Protein AF-A0A4R6WT11-F1 (afdb_monomer)

Radius of gyration: 12.57 Å; Cα contacts (8 Å, |Δi|>4): 34; chains: 1; bounding box: 27×36×18 Å

Solvent-accessible surface area (backbone atoms only — not comparable to full-atom values): 3808 Å² total; per-residue (Å²): 133,89,80,76,81,74,69,96,56,56,67,66,59,53,53,53,50,41,49,35,43,76,70,66,75,36,54,76,67,57,42,21,62,76,69,70,45,89,48,68,70,57,57,53,50,50,47,53,52,50,56,52,54,57,52,56,59,68,78,76,111

Organism: NCBI:txid1437280

Sequence (61 aa):
MSGKYYGRFSKIVRDSAIDDILAGRLLVEEVMDKYRIRSKATVVSWVQRHRKKSKQNIYNQ

Foldseek 3Di:
DDPDDPPPDDPVLLVVLLCCVVVVVDDLVRSCVVSVPPDSVVNVVSNVVVVVVVVVVVVVD

Secondary structure (DSSP, 8-state):
-------SS-HHHHHHHHHHHHTTSS-HHHHHHHTT---HHHHHHHHHHHHHHHHHHHS--

Nearest PDB structures (foldseek):
  2r5z-assembly1_A  TM=6.988E-01  e=1.683E+00  Drosophila melanogaster
  8btg-assembly1_E  TM=6.250E-01  e=4.403E+00  Bacillus subtilis
  2jws-assembly1_A  TM=3.589E-01  e=2.473E+00  synthetic construct
  1j1v-assembly1_A  TM=5.308E-01  e=6.468E+00  Escherichia coli

InterPro domains:
  IPR010921 Trp repressor/replication initiator [SSF48295] (8-53)

pLDDT: mean 82.9, std 18.22, range [34.12, 97.06]

Structure (mmCIF, N/CA/C/O backbone):
data_AF-A0A4R6WT11-F1
#
_entry.id   AF-A0A4R6WT11-F1
#
loop_
_atom_site.group_PDB
_atom_site.id
_atom_site.type_symbol
_atom_site.label_atom_id
_atom_site.label_alt_id
_atom_site.label_comp_id
_atom_site.label_asym_id
_atom_site.label_entity_id
_atom_site.label_seq_id
_atom_site.pdbx_PDB_ins_code
_atom_site.Cartn_x
_atom_site.Cartn_y
_atom_site.Ca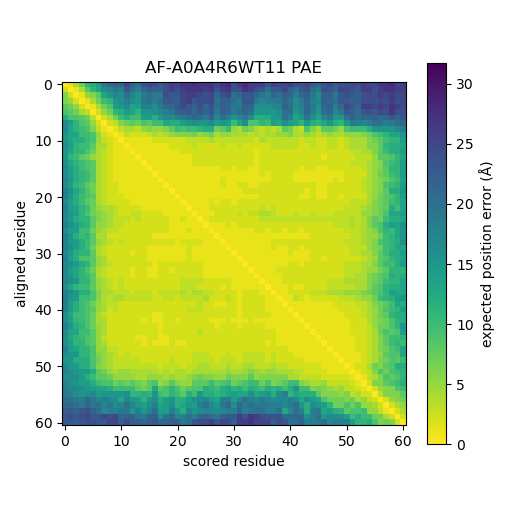rtn_z
_atom_site.occupancy
_atom_site.B_iso_or_equiv
_atom_site.auth_seq_id
_atom_site.auth_comp_id
_atom_site.auth_asym_id
_atom_site.auth_atom_id
_atom_site.pdbx_PDB_model_num
ATOM 1 N N . MET A 1 1 ? 19.390 21.803 3.616 1.00 34.12 1 MET A N 1
ATOM 2 C CA . MET A 1 1 ? 18.288 21.293 2.765 1.00 34.12 1 MET A CA 1
ATOM 3 C C . MET A 1 1 ? 18.163 19.789 2.989 1.00 34.12 1 MET A C 1
ATOM 5 O O . MET A 1 1 ? 19.132 19.075 2.784 1.00 34.12 1 MET A O 1
ATOM 9 N N . SER A 1 2 ? 17.033 19.313 3.523 1.00 40.81 2 SER A N 1
ATOM 10 C CA . SER A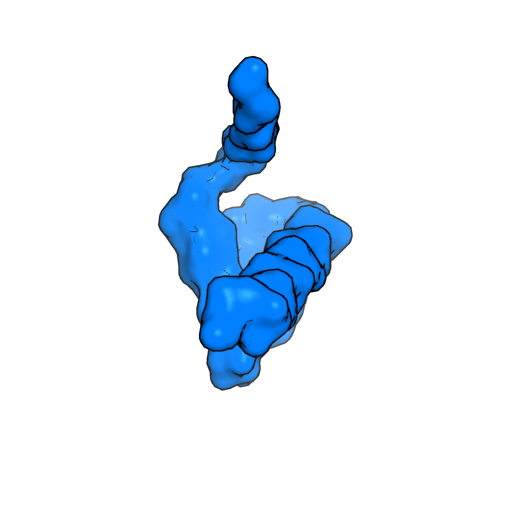 1 2 ? 16.848 17.912 3.944 1.00 40.81 2 SER A CA 1
ATOM 11 C C . SER A 1 2 ? 16.763 16.972 2.731 1.00 40.81 2 SER A C 1
ATOM 13 O O . SER A 1 2 ? 15.717 16.863 2.089 1.00 40.81 2 SER A O 1
ATOM 15 N N . GLY A 1 3 ? 17.871 16.301 2.408 1.00 41.41 3 GLY A N 1
ATOM 16 C CA . GLY A 1 3 ? 17.925 15.226 1.418 1.00 41.41 3 GLY A CA 1
ATOM 17 C C . GLY A 1 3 ? 17.159 14.005 1.923 1.00 41.41 3 GLY A C 1
ATOM 18 O O . GLY A 1 3 ? 17.678 13.199 2.690 1.00 41.41 3 GLY A O 1
ATOM 19 N N . LYS A 1 4 ? 15.887 13.878 1.538 1.00 52.00 4 LYS A N 1
ATOM 20 C CA . LYS A 1 4 ? 15.062 12.720 1.898 1.00 52.00 4 LYS A CA 1
ATOM 21 C C . LYS A 1 4 ? 15.557 11.495 1.132 1.00 52.00 4 LYS A C 1
ATOM 23 O O . LYS A 1 4 ? 15.375 11.412 -0.075 1.00 52.00 4 LYS A O 1
ATOM 28 N N . TYR A 1 5 ? 16.145 10.542 1.849 1.00 48.53 5 TYR A N 1
ATOM 29 C CA . TYR A 1 5 ? 16.576 9.241 1.342 1.00 48.53 5 TYR A CA 1
ATOM 30 C C . TYR A 1 5 ?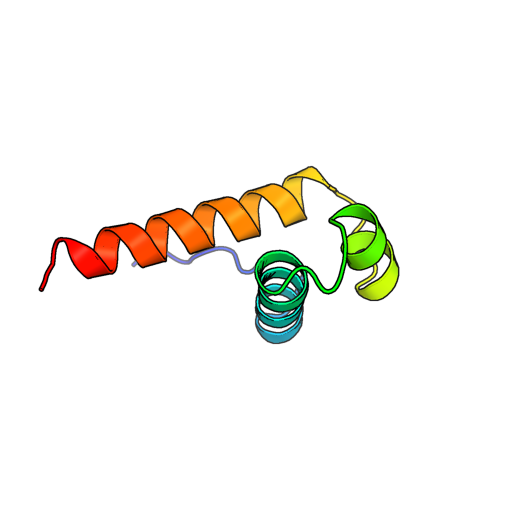 15.461 8.542 0.542 1.00 48.53 5 TYR A C 1
ATOM 32 O O . TYR A 1 5 ? 14.548 7.932 1.109 1.00 48.53 5 TYR A O 1
ATOM 40 N N . TYR A 1 6 ? 15.532 8.589 -0.790 1.00 51.56 6 TYR A N 1
ATOM 41 C CA . TYR A 1 6 ? 14.755 7.714 -1.669 1.00 51.56 6 TYR A CA 1
ATOM 42 C C . TYR A 1 6 ? 15.442 6.344 -1.698 1.00 51.56 6 TYR A C 1
ATOM 44 O O . TYR A 1 6 ? 16.033 5.937 -2.690 1.00 51.56 6 TYR A O 1
ATOM 52 N N . GLY A 1 7 ? 15.442 5.657 -0.554 1.00 57.09 7 GLY A N 1
ATOM 53 C CA . GLY A 1 7 ? 16.047 4.337 -0.432 1.00 57.09 7 GLY A CA 1
ATOM 54 C C . GLY A 1 7 ? 15.370 3.330 -1.364 1.00 57.09 7 GLY A C 1
ATOM 55 O O . GLY A 1 7 ? 14.164 3.119 -1.252 1.00 57.09 7 GLY A O 1
ATOM 56 N N . ARG A 1 8 ? 16.174 2.728 -2.250 1.00 68.00 8 ARG A N 1
ATOM 57 C CA . ARG A 1 8 ? 16.005 1.485 -3.040 1.00 68.00 8 ARG A CA 1
ATOM 58 C C . ARG A 1 8 ? 14.766 1.322 -3.947 1.00 68.00 8 ARG A C 1
ATOM 60 O O . ARG A 1 8 ? 14.854 0.566 -4.904 1.00 68.00 8 ARG A O 1
ATOM 67 N N . PHE A 1 9 ? 13.657 2.024 -3.715 1.00 75.81 9 PHE A N 1
ATOM 68 C CA . PHE A 1 9 ? 12.423 1.930 -4.504 1.00 75.81 9 PHE A CA 1
ATOM 69 C C . PHE A 1 9 ? 12.096 3.253 -5.193 1.00 75.81 9 PHE A C 1
ATOM 71 O O . PHE A 1 9 ? 12.152 4.318 -4.564 1.00 75.81 9 PHE A O 1
ATOM 78 N N . SER A 1 10 ? 11.712 3.170 -6.470 1.00 86.19 10 SER A N 1
ATOM 79 C CA . SER A 1 10 ? 11.291 4.336 -7.242 1.00 86.19 10 SER A CA 1
ATOM 80 C C . SER A 1 10 ? 10.050 4.981 -6.620 1.00 86.19 10 SER A C 1
ATOM 82 O O . SER A 1 10 ? 9.236 4.329 -5.958 1.00 86.19 10 SER A O 1
ATOM 84 N N . LYS A 1 11 ? 9.902 6.289 -6.840 1.00 87.94 11 LYS A N 1
ATOM 85 C CA . LYS A 1 11 ? 8.721 7.034 -6.396 1.00 87.94 11 LYS A CA 1
ATOM 86 C C . LYS A 1 11 ? 7.431 6.418 -6.959 1.00 87.94 11 LYS A C 1
ATOM 88 O O . LYS A 1 11 ? 6.486 6.235 -6.210 1.00 87.94 11 LYS A O 1
ATOM 93 N N . ILE A 1 12 ? 7.446 6.014 -8.230 1.00 90.38 12 ILE A N 1
ATOM 94 C CA . ILE A 1 12 ? 6.297 5.408 -8.920 1.00 90.38 12 ILE A CA 1
ATOM 95 C C . ILE A 1 12 ? 5.837 4.124 -8.221 1.00 90.38 12 ILE A C 1
ATOM 97 O O . ILE A 1 12 ? 4.649 3.967 -7.958 1.00 90.38 12 ILE A O 1
ATOM 101 N N . VAL A 1 13 ? 6.770 3.228 -7.874 1.00 92.00 13 VAL A N 1
ATOM 102 C CA . VAL A 1 13 ? 6.445 1.970 -7.179 1.00 92.00 13 VAL A CA 1
ATOM 103 C C . VAL A 1 13 ? 5.826 2.252 -5.815 1.00 92.00 13 VAL A C 1
ATOM 105 O O . VAL A 1 13 ? 4.834 1.635 -5.441 1.00 92.00 13 VAL A O 1
ATOM 108 N N . ARG A 1 14 ? 6.394 3.209 -5.079 1.00 93.25 14 ARG A N 1
ATOM 109 C CA . ARG A 1 14 ? 5.883 3.607 -3.768 1.00 93.25 14 ARG A CA 1
ATOM 110 C C . ARG A 1 14 ? 4.470 4.173 -3.853 1.00 93.25 14 ARG A C 1
ATOM 112 O O . ARG A 1 14 ? 3.623 3.754 -3.074 1.00 93.25 14 ARG A O 1
ATOM 119 N N . ASP A 1 15 ? 4.248 5.117 -4.759 1.00 94.31 15 ASP A N 1
ATOM 120 C CA . ASP A 1 15 ? 2.963 5.801 -4.899 1.00 94.31 15 ASP A CA 1
ATOM 121 C C . ASP A 1 15 ? 1.886 4.794 -5.349 1.00 94.31 15 ASP A C 1
ATOM 123 O O . ASP A 1 15 ? 0.849 4.685 -4.703 1.00 94.31 15 ASP A O 1
ATOM 127 N N . SER A 1 16 ? 2.199 3.925 -6.320 1.00 95.75 16 SER A N 1
ATOM 128 C CA . SER A 1 16 ? 1.286 2.859 -6.777 1.00 95.75 16 SER A CA 1
ATOM 129 C C . SER A 1 16 ? 0.941 1.854 -5.669 1.00 95.75 16 SER A C 1
ATOM 131 O O . SER A 1 16 ? -0.212 1.450 -5.525 1.00 95.75 16 SER A O 1
ATOM 133 N N . ALA A 1 17 ? 1.926 1.463 -4.852 1.00 95.44 17 ALA A N 1
ATOM 134 C CA . ALA A 1 17 ? 1.718 0.570 -3.714 1.00 95.44 17 ALA A CA 1
ATOM 135 C C . ALA A 1 17 ? 0.827 1.198 -2.629 1.00 95.44 17 ALA A C 1
ATOM 137 O O . ALA A 1 17 ? -0.000 0.508 -2.037 1.00 95.44 17 ALA A O 1
ATOM 138 N N . ILE A 1 18 ? 0.987 2.498 -2.358 1.00 95.44 18 ILE A N 1
ATOM 139 C CA . ILE A 1 18 ? 0.121 3.222 -1.418 1.00 95.44 18 ILE A CA 1
ATOM 140 C C . ILE A 1 18 ? -1.310 3.276 -1.961 1.00 95.44 18 ILE A C 1
ATOM 142 O O . ILE A 1 18 ? -2.241 2.984 -1.209 1.00 95.44 18 ILE A O 1
ATOM 146 N N . ASP A 1 19 ? -1.481 3.615 -3.239 1.00 96.44 19 ASP A N 1
ATOM 147 C CA . ASP A 1 19 ? -2.796 3.742 -3.872 1.00 96.44 19 ASP A CA 1
ATOM 148 C C . ASP A 1 19 ? -3.562 2.417 -3.872 1.00 96.44 19 ASP A C 1
ATOM 150 O O . ASP A 1 19 ? -4.738 2.393 -3.516 1.00 96.44 19 ASP A O 1
ATOM 154 N N . ASP A 1 20 ? -2.897 1.301 -4.190 1.00 96.88 20 ASP A N 1
ATOM 155 C CA . ASP A 1 20 ? -3.512 -0.032 -4.153 1.00 96.88 20 ASP A CA 1
ATOM 156 C C . ASP A 1 20 ? -4.045 -0.396 -2.754 1.00 96.88 20 ASP A C 1
ATOM 158 O O . ASP A 1 20 ? -5.128 -0.975 -2.643 1.00 96.88 20 ASP A O 1
ATOM 162 N N . ILE A 1 21 ? -3.335 -0.003 -1.689 1.00 96.44 21 ILE A N 1
ATOM 163 C CA . ILE A 1 21 ? -3.760 -0.242 -0.299 1.00 96.44 21 ILE A CA 1
ATOM 164 C C . ILE A 1 21 ? -4.904 0.690 0.094 1.00 96.44 21 ILE A C 1
ATOM 166 O O . ILE A 1 21 ? -5.876 0.257 0.711 1.00 96.44 21 ILE A O 1
ATOM 170 N N . LEU A 1 22 ? -4.795 1.985 -0.215 1.00 94.25 22 LEU A N 1
ATOM 171 C CA . LEU A 1 22 ? -5.803 2.973 0.180 1.00 94.25 22 LEU A CA 1
ATOM 172 C C . LEU A 1 22 ? -7.122 2.796 -0.574 1.00 94.25 22 LEU A C 1
ATOM 174 O O . LEU A 1 22 ? -8.174 3.060 0.001 1.00 94.25 22 LEU A O 1
ATOM 178 N N . ALA A 1 23 ? -7.067 2.316 -1.815 1.00 95.19 23 ALA A N 1
ATOM 179 C CA . ALA A 1 23 ? -8.240 1.945 -2.599 1.00 95.19 23 ALA A CA 1
ATOM 180 C C . ALA A 1 23 ? -8.852 0.596 -2.175 1.00 95.19 23 ALA A C 1
ATOM 182 O O . ALA A 1 23 ? -9.881 0.208 -2.720 1.00 95.19 23 ALA A O 1
ATOM 183 N N . GLY A 1 24 ? -8.222 -0.137 -1.247 1.00 95.19 24 GLY A N 1
ATOM 184 C CA . GLY A 1 24 ? -8.671 -1.466 -0.824 1.00 95.19 24 GLY A CA 1
ATOM 185 C C . GLY A 1 24 ? -8.546 -2.537 -1.911 1.00 95.19 24 GLY A C 1
ATOM 186 O O . GLY A 1 24 ? -9.197 -3.571 -1.809 1.00 95.19 24 GLY A O 1
ATOM 187 N N . ARG A 1 25 ? -7.734 -2.297 -2.953 1.00 96.88 25 ARG A N 1
ATOM 188 C CA . ARG A 1 25 ? -7.528 -3.244 -4.063 1.00 96.88 25 ARG A CA 1
ATOM 189 C C . ARG A 1 25 ? -6.642 -4.414 -3.665 1.00 96.88 25 ARG A C 1
ATOM 191 O O . ARG A 1 25 ? -6.825 -5.499 -4.196 1.00 96.88 25 ARG A O 1
ATOM 198 N N . LEU A 1 26 ? -5.660 -4.163 -2.798 1.00 97.06 26 LEU A N 1
ATOM 199 C CA . LEU A 1 26 ? -4.693 -5.155 -2.339 1.00 97.06 26 LEU A CA 1
ATOM 200 C C . LEU A 1 26 ? -4.404 -4.980 -0.847 1.00 97.06 26 LEU A C 1
ATOM 202 O O . LEU A 1 26 ? -4.289 -3.860 -0.338 1.00 97.06 26 LEU A O 1
ATOM 206 N N . LEU A 1 27 ? -4.214 -6.100 -0.160 1.00 96.44 27 LEU A N 1
ATOM 207 C CA . LEU A 1 27 ? -3.658 -6.158 1.182 1.00 96.44 27 LEU A CA 1
ATOM 208 C C . LEU A 1 27 ? -2.156 -5.858 1.156 1.00 96.44 27 LEU A C 1
ATOM 210 O O . LEU A 1 27 ? -1.476 -5.942 0.135 1.00 96.44 27 LEU A O 1
ATOM 214 N N . VAL A 1 28 ? -1.606 -5.531 2.327 1.00 94.75 28 VAL A N 1
ATOM 215 C CA . VAL A 1 28 ? -0.180 -5.191 2.470 1.00 94.75 28 VAL A CA 1
ATOM 216 C C . VAL A 1 28 ? 0.730 -6.314 1.958 1.00 94.75 28 VAL A C 1
ATOM 218 O O . VAL A 1 28 ? 1.755 -6.026 1.350 1.00 94.75 28 VAL A O 1
ATOM 221 N N . GLU A 1 29 ? 0.360 -7.572 2.192 1.00 95.88 29 GLU A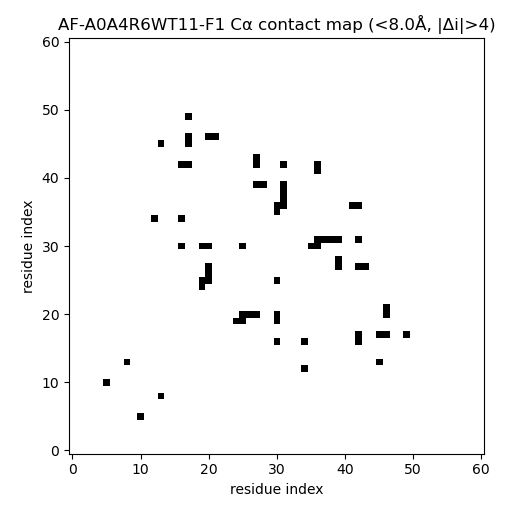 N 1
ATOM 222 C CA . GLU A 1 29 ? 1.135 -8.749 1.774 1.00 95.88 29 GLU A CA 1
ATOM 223 C C . GLU A 1 29 ? 1.071 -8.953 0.254 1.00 95.88 29 GLU A C 1
ATOM 225 O O . GLU A 1 29 ? 2.103 -9.121 -0.386 1.00 95.88 29 GLU A O 1
ATOM 230 N N . GLU A 1 30 ? -0.098 -8.770 -0.357 1.00 95.75 30 GLU A N 1
ATOM 231 C CA . GLU A 1 30 ? -0.257 -8.847 -1.815 1.00 95.75 30 GLU A CA 1
ATOM 232 C C . GLU A 1 30 ? 0.508 -7.725 -2.536 1.00 95.75 30 GLU A C 1
ATOM 234 O O . GLU A 1 30 ? 1.090 -7.925 -3.604 1.00 95.75 30 GLU A O 1
ATOM 239 N N . VAL A 1 31 ? 0.570 -6.533 -1.935 1.00 96.50 31 VAL A N 1
ATOM 240 C CA . VAL A 1 31 ? 1.418 -5.431 -2.415 1.00 96.50 31 VAL A CA 1
ATOM 241 C C . VAL A 1 31 ? 2.899 -5.774 -2.289 1.00 96.50 31 VAL A C 1
ATOM 243 O O . VAL A 1 31 ? 3.684 -5.453 -3.185 1.00 96.50 31 VAL A O 1
ATOM 246 N N . MET A 1 32 ? 3.305 -6.424 -1.199 1.00 95.12 32 MET A N 1
ATOM 247 C CA . MET A 1 32 ? 4.687 -6.870 -1.042 1.00 95.12 32 MET A CA 1
ATOM 248 C C . MET A 1 32 ? 5.090 -7.835 -2.153 1.00 95.12 32 MET A C 1
ATOM 250 O O . MET A 1 32 ? 6.144 -7.634 -2.762 1.00 95.12 32 MET A O 1
ATOM 254 N N . ASP A 1 33 ? 4.235 -8.800 -2.473 1.00 96.06 33 ASP A N 1
ATOM 255 C CA . ASP A 1 33 ? 4.493 -9.773 -3.530 1.00 96.06 33 ASP A CA 1
ATOM 256 C C . ASP A 1 33 ? 4.504 -9.111 -4.914 1.00 96.06 33 ASP A C 1
ATOM 258 O O . ASP A 1 33 ? 5.489 -9.226 -5.653 1.00 96.06 33 ASP A O 1
ATOM 262 N N . LYS A 1 34 ? 3.473 -8.317 -5.238 1.00 94.56 34 LYS A N 1
ATOM 263 C CA . LYS A 1 34 ? 3.330 -7.621 -6.531 1.00 94.56 34 LYS A CA 1
ATOM 264 C C . LYS A 1 34 ? 4.514 -6.708 -6.849 1.00 94.56 34 LYS A C 1
ATOM 266 O O . LYS A 1 34 ? 5.006 -6.699 -7.977 1.00 94.56 34 LYS A O 1
ATOM 271 N N . TYR A 1 35 ? 4.987 -5.942 -5.866 1.00 93.19 35 TYR A N 1
ATOM 272 C CA . TYR A 1 35 ? 6.060 -4.957 -6.051 1.00 93.19 35 TYR A CA 1
ATOM 273 C C . TYR A 1 35 ? 7.437 -5.449 -5.570 1.00 93.19 35 TYR A C 1
ATOM 275 O O . TYR A 1 35 ? 8.393 -4.668 -5.536 1.00 93.19 35 TYR A O 1
ATOM 283 N N . ARG A 1 36 ? 7.564 -6.738 -5.215 1.00 92.56 36 ARG A N 1
ATOM 284 C CA . ARG A 1 36 ? 8.801 -7.377 -4.720 1.00 92.56 36 ARG A CA 1
ATOM 285 C C . ARG A 1 36 ? 9.414 -6.662 -3.508 1.00 92.56 36 ARG A C 1
ATOM 287 O O . ARG A 1 36 ? 10.636 -6.517 -3.386 1.00 92.56 36 ARG A O 1
ATOM 2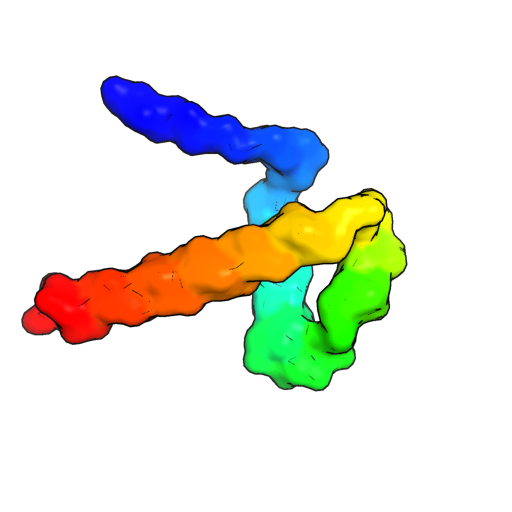94 N N . ILE A 1 37 ? 8.567 -6.204 -2.591 1.00 91.88 37 ILE A N 1
ATOM 295 C CA . ILE A 1 37 ? 8.971 -5.510 -1.368 1.00 91.88 37 ILE A CA 1
ATOM 296 C C . ILE A 1 37 ? 9.110 -6.536 -0.249 1.00 91.88 37 ILE A C 1
ATOM 298 O O . ILE A 1 37 ? 8.135 -7.092 0.231 1.00 91.88 37 ILE A O 1
ATOM 302 N N . ARG A 1 38 ? 10.335 -6.744 0.233 1.00 91.62 38 ARG A N 1
ATOM 303 C CA . ARG A 1 38 ? 10.609 -7.772 1.252 1.00 91.62 38 ARG A CA 1
ATOM 304 C C . ARG A 1 38 ? 10.165 -7.408 2.670 1.00 91.62 38 ARG A C 1
ATOM 306 O O . ARG A 1 38 ? 10.134 -8.273 3.534 1.00 91.62 38 ARG A O 1
ATOM 313 N N . SER A 1 39 ? 9.887 -6.133 2.943 1.00 92.81 39 SER A N 1
ATOM 314 C CA . SER A 1 39 ? 9.614 -5.650 4.300 1.00 92.81 39 SER A CA 1
ATOM 315 C C 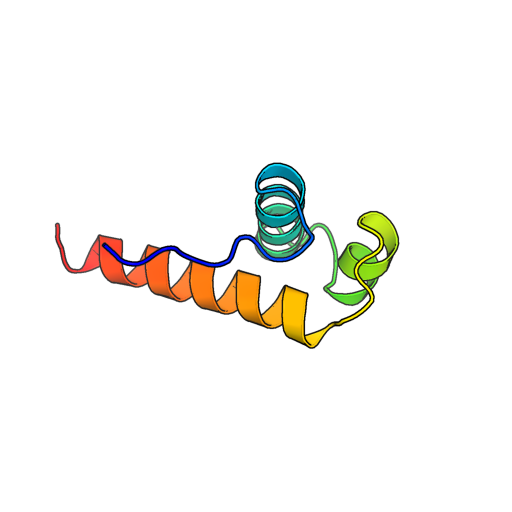. SER A 1 39 ? 8.222 -5.048 4.423 1.00 92.81 39 SER A C 1
ATOM 317 O O . SER A 1 39 ? 7.946 -3.966 3.898 1.00 92.81 39 SER A O 1
ATOM 319 N N . LYS A 1 40 ? 7.377 -5.707 5.220 1.00 93.94 40 LYS A N 1
ATOM 320 C CA . LYS A 1 40 ? 6.049 -5.214 5.611 1.00 93.94 40 LYS A CA 1
ATOM 321 C C . LYS A 1 40 ? 6.131 -3.856 6.300 1.00 93.94 40 LYS A C 1
ATOM 323 O O . LYS A 1 40 ? 5.357 -2.951 5.996 1.00 93.94 40 LYS A O 1
ATOM 328 N N . ALA A 1 41 ? 7.128 -3.674 7.168 1.00 93.75 41 ALA A N 1
ATOM 329 C CA . ALA A 1 41 ? 7.357 -2.416 7.874 1.00 93.75 41 ALA A CA 1
ATOM 330 C C . ALA A 1 41 ? 7.619 -1.245 6.912 1.00 93.75 41 ALA A C 1
ATOM 332 O O . ALA A 1 41 ? 7.174 -0.124 7.165 1.00 93.75 41 ALA A O 1
ATOM 333 N N . THR A 1 42 ? 8.291 -1.496 5.781 1.00 92.88 42 THR A N 1
ATOM 334 C CA . THR A 1 42 ? 8.504 -0.482 4.740 1.00 92.88 42 THR A CA 1
ATOM 335 C C . THR A 1 42 ? 7.180 -0.005 4.147 1.00 92.88 42 THR A C 1
ATOM 337 O O . THR A 1 42 ? 6.940 1.203 4.111 1.00 92.88 42 THR A O 1
ATOM 340 N N . VAL A 1 43 ? 6.304 -0.932 3.752 1.00 93.62 43 VAL A N 1
ATOM 341 C CA . VAL A 1 43 ? 4.994 -0.613 3.160 1.00 93.62 43 VAL A CA 1
ATOM 342 C C . VAL A 1 43 ? 4.100 0.118 4.164 1.00 93.62 43 VAL A C 1
ATOM 344 O O . VAL A 1 43 ? 3.543 1.173 3.860 1.00 93.62 43 VAL A O 1
ATOM 347 N N . VAL A 1 44 ? 4.037 -0.372 5.405 1.00 94.62 44 VAL A N 1
ATOM 348 C CA . VAL A 1 44 ? 3.266 0.270 6.482 1.00 94.62 44 VAL A CA 1
ATOM 349 C C . VAL A 1 44 ? 3.760 1.698 6.742 1.00 94.62 44 VAL A C 1
ATOM 351 O O . VAL A 1 44 ? 2.951 2.621 6.867 1.00 94.62 44 VAL A O 1
ATOM 354 N N . SER A 1 45 ? 5.080 1.919 6.759 1.00 94.19 45 SER A N 1
ATOM 355 C CA . SER A 1 45 ? 5.657 3.257 6.944 1.00 94.19 45 SER A CA 1
ATOM 356 C C . SER A 1 45 ? 5.250 4.224 5.830 1.00 94.19 45 SER A C 1
ATOM 358 O O . SER A 1 45 ? 4.982 5.398 6.097 1.00 94.19 45 SER A O 1
ATOM 360 N N . TRP A 1 46 ? 5.170 3.755 4.583 1.00 93.81 46 TRP A N 1
ATOM 361 C CA . TRP A 1 46 ? 4.732 4.571 3.450 1.00 93.81 46 TRP A CA 1
ATOM 362 C C . TRP A 1 46 ? 3.286 5.036 3.602 1.00 93.81 46 TRP A C 1
ATOM 364 O O . TRP A 1 46 ? 3.027 6.239 3.529 1.00 93.81 46 TRP A O 1
ATOM 374 N N . VAL A 1 47 ? 2.371 4.117 3.916 1.00 93.00 47 VAL A N 1
ATOM 375 C CA . VAL A 1 47 ? 0.949 4.433 4.124 1.00 93.00 47 VAL A CA 1
ATOM 376 C C . VAL A 1 47 ? 0.767 5.401 5.296 1.00 93.00 47 VAL A C 1
ATOM 378 O O . VAL A 1 47 ? 0.038 6.390 5.189 1.00 93.00 47 VAL A O 1
ATOM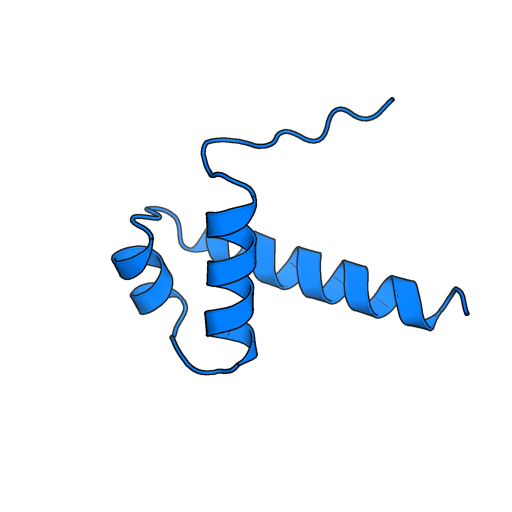 381 N N . GLN A 1 48 ? 1.471 5.185 6.410 1.00 92.44 48 GLN A N 1
ATOM 382 C CA . GLN A 1 48 ? 1.414 6.088 7.564 1.00 92.44 48 GLN A CA 1
ATOM 383 C C . GLN A 1 48 ? 1.915 7.497 7.226 1.00 92.44 48 GLN A C 1
ATOM 385 O O . GLN A 1 48 ? 1.277 8.485 7.593 1.00 92.44 48 GLN A O 1
ATOM 390 N N . ARG A 1 49 ? 3.044 7.614 6.515 1.00 91.00 49 ARG A N 1
ATOM 391 C CA . ARG A 1 49 ? 3.580 8.913 6.076 1.00 91.00 49 ARG A CA 1
ATOM 392 C C . ARG A 1 49 ? 2.629 9.615 5.111 1.00 91.00 49 ARG A C 1
ATOM 394 O O . ARG A 1 49 ? 2.460 10.826 5.230 1.00 91.00 49 ARG A O 1
ATOM 401 N N . HIS A 1 50 ? 1.989 8.870 4.210 1.00 90.56 50 HIS A N 1
ATOM 402 C CA . HIS A 1 50 ? 0.977 9.408 3.304 1.00 90.56 50 HIS A CA 1
ATOM 403 C C . HIS A 1 50 ? -0.204 10.008 4.079 1.00 90.56 50 HIS A C 1
ATOM 405 O O . HIS A 1 50 ? -0.534 11.176 3.887 1.00 90.56 50 HIS A O 1
ATOM 411 N N . ARG A 1 51 ? -0.762 9.264 5.044 1.00 87.19 51 ARG A N 1
ATOM 412 C CA . ARG A 1 51 ? -1.861 9.738 5.908 1.00 87.19 51 ARG A CA 1
ATOM 413 C C . ARG A 1 51 ? -1.485 10.958 6.755 1.00 87.19 51 ARG A C 1
ATOM 415 O O . ARG A 1 51 ? -2.311 11.835 6.977 1.00 87.19 51 ARG A O 1
ATOM 422 N N . LYS A 1 52 ? -0.246 11.034 7.251 1.00 87.50 52 LYS A N 1
ATOM 423 C CA . LYS A 1 52 ? 0.233 12.223 7.982 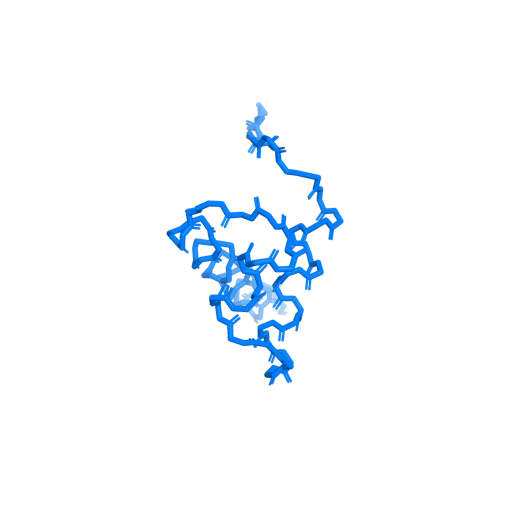1.00 87.50 52 LYS A CA 1
ATOM 424 C C . LYS A 1 52 ? 0.324 13.444 7.067 1.00 87.50 52 LYS A C 1
ATOM 426 O O . LYS A 1 52 ? -0.089 14.529 7.459 1.00 87.50 52 LYS A O 1
ATOM 431 N N . LYS A 1 53 ? 0.826 13.261 5.842 1.00 83.00 53 LYS A N 1
ATOM 432 C CA . LYS A 1 53 ? 0.922 14.334 4.847 1.00 83.00 53 LYS A CA 1
ATOM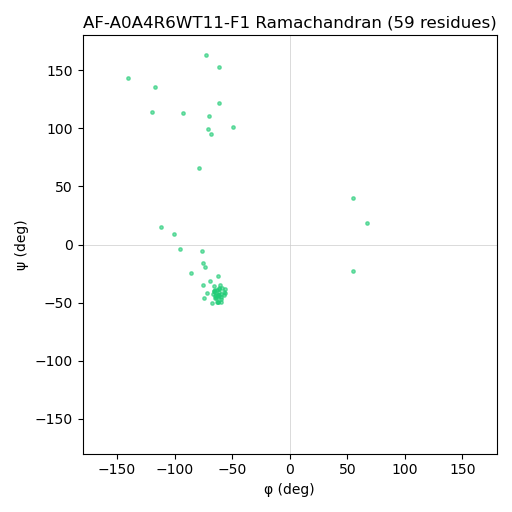 433 C C . LYS A 1 53 ? -0.459 14.839 4.418 1.00 83.00 53 LYS A C 1
ATOM 435 O O . LYS A 1 53 ? -0.630 16.046 4.301 1.00 83.00 53 LYS A O 1
ATOM 440 N N . SER A 1 54 ? -1.433 13.947 4.224 1.00 77.50 54 SER A N 1
ATOM 441 C CA . SER A 1 54 ? -2.800 14.353 3.879 1.00 77.50 54 SER A CA 1
ATOM 442 C C . SER A 1 54 ? -3.477 15.122 5.015 1.00 77.50 54 SER A C 1
ATOM 444 O O . SER A 1 54 ? -4.109 16.137 4.752 1.00 77.50 54 SER A O 1
ATOM 446 N N . LYS A 1 55 ? -3.279 14.714 6.278 1.00 70.50 55 LYS A N 1
ATOM 447 C CA . LYS A 1 55 ? -3.798 15.449 7.445 1.00 70.50 55 LYS A CA 1
ATOM 448 C C . LYS A 1 55 ? -3.191 16.845 7.590 1.00 70.50 55 LYS A C 1
ATOM 450 O O . LYS A 1 55 ? -3.932 17.788 7.821 1.00 70.50 55 LYS A O 1
ATOM 455 N N . GLN A 1 56 ? -1.877 17.005 7.412 1.00 66.62 56 GLN A N 1
ATOM 456 C CA . GLN A 1 56 ? -1.234 18.325 7.514 1.00 66.62 56 GLN A CA 1
ATOM 457 C C . GLN A 1 56 ? -1.748 19.319 6.460 1.00 66.62 56 GLN A C 1
ATOM 459 O O . GLN A 1 56 ? -1.740 20.520 6.702 1.00 66.62 56 GLN A O 1
ATOM 464 N N . ASN A 1 57 ? -2.211 18.830 5.306 1.00 59.53 57 ASN A N 1
ATOM 465 C CA . ASN A 1 57 ? -2.744 19.683 4.246 1.00 59.53 57 ASN A CA 1
ATOM 466 C C . ASN A 1 57 ? -4.134 20.266 4.574 1.00 59.53 57 ASN A C 1
ATOM 468 O O . ASN A 1 57 ? -4.523 21.253 3.972 1.00 59.53 57 ASN A O 1
ATOM 472 N N . ILE A 1 58 ? -4.866 19.675 5.527 1.00 55.94 58 ILE A N 1
ATOM 473 C CA . ILE A 1 58 ? -6.209 20.127 5.937 1.00 55.94 58 ILE A CA 1
ATOM 474 C C . ILE A 1 58 ? -6.135 21.240 6.999 1.00 55.94 58 ILE A C 1
ATOM 476 O O . ILE A 1 58 ? -7.057 22.032 7.108 1.00 55.94 58 ILE A O 1
ATOM 480 N N . TYR A 1 59 ? -5.041 21.330 7.763 1.00 52.34 59 TYR A N 1
ATOM 481 C CA . TYR A 1 59 ? -4.862 22.349 8.813 1.00 52.34 59 TYR A CA 1
ATOM 482 C C . TYR A 1 59 ? -4.085 23.594 8.358 1.00 52.34 59 TYR A C 1
ATOM 484 O O . TYR A 1 59 ? -3.912 24.523 9.140 1.00 52.34 59 TYR A O 1
ATOM 492 N N . ASN A 1 60 ? -3.588 23.596 7.119 1.00 54.66 60 ASN A N 1
ATOM 493 C CA . ASN A 1 60 ? -2.844 24.711 6.527 1.00 54.66 60 ASN A CA 1
ATOM 494 C C . ASN A 1 60 ? -3.622 25.394 5.379 1.00 54.66 60 ASN A C 1
ATOM 496 O O . ASN A 1 60 ? -3.013 26.120 4.592 1.00 54.66 60 ASN A O 1
ATOM 500 N N . GLN A 1 61 ? -4.925 25.126 5.261 1.00 42.53 61 GLN A N 1
ATOM 501 C CA . GLN A 1 61 ? -5.880 25.864 4.425 1.00 42.53 61 GLN A CA 1
ATOM 502 C C . GLN A 1 61 ? -6.808 26.661 5.334 1.00 42.53 61 GLN A C 1
ATOM 504 O O . GLN A 1 61 ? -7.189 27.774 4.918 1.00 42.53 61 GLN A O 1
#

Mean predicted aligned error: 7.07 Å